Protein AF-A0A4Y2MN53-F1 (afdb_monomer_lite)

Structure (mmCIF, N/CA/C/O backbone):
data_AF-A0A4Y2MN53-F1
#
_entry.id   AF-A0A4Y2MN53-F1
#
loop_
_atom_site.group_PDB
_atom_site.id
_atom_site.type_symbol
_atom_site.label_atom_id
_atom_site.label_alt_id
_atom_site.label_comp_id
_atom_site.label_asym_id
_atom_site.label_entity_id
_atom_site.label_seq_id
_atom_site.pdbx_PDB_ins_code
_atom_site.Cartn_x
_atom_site.Cartn_y
_atom_site.Cartn_z
_atom_site.occupancy
_atom_site.B_iso_or_equiv
_atom_site.auth_seq_id
_atom_site.auth_comp_id
_atom_site.auth_asym_id
_atom_site.auth_atom_id
_atom_site.pdbx_PDB_model_num
ATOM 1 N N . MET A 1 1 ? 1.869 6.248 -35.329 1.00 59.09 1 MET A N 1
ATOM 2 C CA . MET A 1 1 ? 1.643 5.363 -34.172 1.00 59.09 1 MET A CA 1
ATOM 3 C C . MET A 1 1 ? 0.819 4.176 -34.642 1.00 59.09 1 MET A C 1
ATOM 5 O O . MET A 1 1 ? -0.275 4.376 -35.158 1.00 59.09 1 MET A O 1
ATOM 9 N N . ASN A 1 2 ? 1.386 2.973 -34.574 1.00 80.56 2 ASN A N 1
ATOM 10 C CA . ASN A 1 2 ? 0.719 1.726 -34.972 1.00 80.56 2 ASN A CA 1
ATOM 11 C C . ASN A 1 2 ? -0.328 1.337 -33.899 1.00 80.56 2 ASN A C 1
ATOM 13 O O . ASN A 1 2 ? -0.128 1.617 -32.717 1.00 80.56 2 ASN A O 1
ATOM 17 N N . ALA A 1 3 ? -1.428 0.681 -34.286 1.00 82.88 3 ALA A N 1
ATOM 18 C CA . ALA A 1 3 ? -2.424 0.110 -33.372 1.00 82.88 3 ALA A CA 1
ATOM 19 C C . ALA A 1 3 ? -1.800 -0.749 -32.250 1.00 82.88 3 ALA A C 1
ATOM 21 O O . ALA A 1 3 ? -2.302 -0.778 -31.126 1.00 82.88 3 ALA A O 1
ATOM 22 N N . GLU A 1 4 ? -0.674 -1.404 -32.526 1.00 79.56 4 GLU A N 1
ATOM 23 C CA . GLU A 1 4 ? 0.055 -2.212 -31.548 1.00 79.56 4 GLU A CA 1
ATOM 24 C C . GLU A 1 4 ? 0.785 -1.383 -30.478 1.00 79.56 4 GLU A C 1
ATOM 26 O O . GLU A 1 4 ? 0.791 -1.753 -29.303 1.00 79.56 4 GLU A O 1
ATOM 31 N N . GLU A 1 5 ? 1.336 -0.223 -30.842 1.00 78.69 5 GLU A N 1
ATOM 32 C CA . GLU A 1 5 ? 1.937 0.708 -29.877 1.00 78.69 5 GLU A CA 1
ATOM 33 C C . GLU A 1 5 ? 0.872 1.348 -28.988 1.00 78.69 5 GLU A C 1
ATOM 35 O O . GLU A 1 5 ? 1.058 1.451 -27.776 1.00 78.69 5 GLU A O 1
ATOM 40 N N . LEU A 1 6 ? -0.280 1.699 -29.570 1.00 80.75 6 LEU A N 1
ATOM 41 C CA . LEU A 1 6 ? -1.421 2.222 -28.822 1.00 80.75 6 LEU A CA 1
ATOM 42 C C . LEU A 1 6 ? -1.919 1.207 -27.782 1.00 80.75 6 LEU A C 1
ATOM 44 O O . LEU A 1 6 ? -2.205 1.577 -26.645 1.00 80.75 6 LEU A O 1
ATOM 48 N N . LYS A 1 7 ? -1.973 -0.083 -28.139 1.00 83.31 7 LYS A N 1
ATOM 49 C CA . LYS A 1 7 ? -2.373 -1.156 -27.218 1.00 83.31 7 LYS A CA 1
ATOM 50 C C . LYS A 1 7 ? -1.392 -1.306 -26.052 1.00 83.31 7 LYS A C 1
ATOM 52 O O . LYS A 1 7 ? -1.832 -1.427 -24.912 1.00 83.31 7 LYS A O 1
ATOM 57 N N . LYS A 1 8 ? -0.081 -1.259 -26.318 1.00 82.06 8 LYS A N 1
ATOM 58 C CA . LYS A 1 8 ? 0.961 -1.322 -25.276 1.00 82.06 8 LYS A CA 1
ATOM 59 C C . LYS A 1 8 ? 0.908 -0.110 -24.345 1.00 82.06 8 LYS A C 1
ATOM 61 O O . LYS A 1 8 ? 0.955 -0.277 -23.128 1.00 82.06 8 LYS A O 1
ATOM 66 N N . ALA A 1 9 ? 0.739 1.091 -24.900 1.00 79.06 9 ALA A N 1
ATOM 67 C CA . ALA A 1 9 ? 0.575 2.311 -24.114 1.00 79.06 9 ALA A CA 1
ATOM 68 C C . ALA A 1 9 ? -0.675 2.238 -23.219 1.00 79.06 9 ALA A C 1
ATOM 70 O O . ALA A 1 9 ? -0.600 2.525 -22.026 1.00 79.06 9 ALA A O 1
ATOM 71 N N . LEU A 1 10 ? -1.804 1.771 -23.762 1.00 81.75 10 LEU A N 1
ATOM 72 C CA . LEU A 1 10 ? -3.051 1.621 -23.012 1.00 81.75 10 LEU A CA 1
ATOM 73 C C . LEU A 1 10 ? -2.937 0.576 -21.893 1.00 81.75 10 LEU A C 1
ATOM 75 O O . LEU A 1 10 ? -3.437 0.803 -20.794 1.00 81.75 10 LEU A O 1
ATOM 79 N N . GLN A 1 11 ? -2.250 -0.542 -22.138 1.00 81.81 11 GLN A N 1
ATOM 80 C CA . GLN A 1 11 ? -1.973 -1.553 -21.113 1.00 81.81 11 GLN A CA 1
ATOM 81 C C . GLN A 1 11 ? -1.096 -1.000 -19.984 1.00 81.81 11 GLN A C 1
ATOM 83 O O . GLN A 1 11 ? -1.397 -1.233 -18.814 1.00 81.81 11 GLN A O 1
ATOM 88 N N . GLY A 1 12 ? -0.056 -0.229 -20.319 1.00 80.00 12 GLY A N 1
ATOM 89 C CA . GLY A 1 12 ? 0.789 0.441 -19.330 1.00 80.00 12 GLY A CA 1
ATOM 90 C C . GLY A 1 12 ? -0.007 1.416 -18.463 1.00 80.00 12 GLY A C 1
ATOM 91 O O . GLY A 1 12 ? 0.042 1.334 -17.239 1.00 80.00 12 GLY A O 1
ATOM 92 N N . VAL A 1 13 ? -0.816 2.283 -19.079 1.00 86.06 13 VAL A N 1
ATOM 93 C CA . VAL A 1 13 ? -1.690 3.218 -18.348 1.00 86.06 13 VAL A CA 1
ATOM 94 C C . VAL A 1 13 ? -2.699 2.464 -17.481 1.00 86.06 13 VAL A C 1
ATOM 96 O O . VAL A 1 13 ? -2.868 2.794 -16.309 1.00 86.06 13 VAL A O 1
ATOM 99 N N . SER A 1 14 ? -3.319 1.406 -18.011 1.00 87.88 14 SER A N 1
ATOM 100 C CA . SER A 1 14 ? -4.270 0.577 -17.265 1.00 87.88 14 SER A CA 1
ATOM 101 C C . SER A 1 14 ? -3.648 -0.044 -16.014 1.00 87.88 14 SER A C 1
ATOM 103 O O . SER A 1 14 ? -4.325 -0.126 -14.992 1.00 87.88 14 SER A O 1
ATOM 105 N N . PHE A 1 15 ? -2.382 -0.467 -16.065 1.00 85.56 15 PHE A N 1
ATOM 106 C CA . PHE A 1 15 ? -1.679 -1.011 -14.902 1.00 85.56 15 PHE A CA 1
ATOM 107 C C . PHE A 1 15 ? -1.592 0.017 -13.765 1.00 85.56 15 PHE A C 1
ATOM 109 O O . PHE A 1 15 ? -2.001 -0.272 -12.640 1.00 85.56 15 PHE A O 1
ATOM 116 N N . PHE A 1 16 ? -1.142 1.239 -14.061 1.00 88.06 16 PHE A N 1
ATOM 117 C CA . PHE A 1 16 ? -1.051 2.303 -13.056 1.00 88.06 16 PHE A CA 1
ATOM 118 C C . PHE A 1 16 ? -2.422 2.722 -12.521 1.00 88.06 16 PHE A C 1
ATOM 120 O O . PHE A 1 16 ? -2.569 2.921 -11.318 1.00 88.06 16 PHE A O 1
ATOM 127 N N . VAL A 1 17 ? -3.434 2.805 -13.387 1.00 90.12 17 VAL A N 1
ATOM 128 C CA . VAL A 1 17 ? -4.804 3.164 -12.993 1.00 90.12 17 VAL A CA 1
ATOM 129 C C . VAL A 1 17 ? -5.382 2.148 -12.007 1.00 90.12 17 VAL A C 1
ATOM 131 O O . VAL A 1 17 ? -5.921 2.537 -10.973 1.00 90.12 17 VAL A O 1
ATOM 134 N N . VAL A 1 18 ? -5.230 0.849 -12.278 1.00 88.75 18 VAL A N 1
ATOM 135 C CA . VAL A 1 18 ? -5.730 -0.210 -11.387 1.00 88.75 18 VAL A CA 1
ATOM 136 C C . VAL A 1 18 ? -5.040 -0.154 -10.025 1.00 88.75 18 VAL A C 1
ATOM 138 O O . VAL A 1 18 ? -5.719 -0.194 -9.001 1.00 88.75 18 VAL A O 1
ATOM 141 N N . ILE A 1 19 ? -3.711 -0.009 -9.994 1.00 88.94 19 ILE A N 1
ATOM 142 C CA . ILE A 1 19 ? -2.968 0.104 -8.730 1.00 88.94 19 ILE A CA 1
ATOM 143 C C . ILE A 1 19 ? -3.397 1.355 -7.959 1.00 88.94 19 ILE A C 1
ATOM 145 O O . ILE A 1 19 ? -3.537 1.298 -6.741 1.00 88.94 19 ILE A O 1
ATOM 149 N N . PHE A 1 20 ? -3.622 2.472 -8.650 1.00 89.81 20 PHE A N 1
ATOM 150 C CA . PHE A 1 20 ? -4.029 3.726 -8.029 1.00 89.81 20 PHE A CA 1
ATOM 151 C C . PHE A 1 20 ? -5.397 3.630 -7.359 1.00 89.81 20 PHE A C 1
ATOM 153 O O . PHE A 1 20 ? -5.521 3.991 -6.190 1.00 89.81 20 PHE A O 1
ATOM 160 N N . PHE A 1 21 ? -6.401 3.087 -8.049 1.00 90.31 21 PHE A N 1
ATOM 161 C CA . PHE A 1 21 ? -7.710 2.859 -7.438 1.00 90.31 21 PHE A CA 1
ATOM 162 C C . PHE A 1 21 ? -7.637 1.843 -6.300 1.00 90.31 21 PHE A C 1
ATOM 164 O O . PHE A 1 21 ? -8.231 2.056 -5.247 1.00 90.31 21 PHE A O 1
ATOM 171 N N . ALA A 1 22 ? -6.866 0.768 -6.470 1.00 88.50 22 ALA A N 1
ATOM 172 C CA . ALA A 1 22 ? -6.717 -0.231 -5.423 1.00 88.50 22 ALA A CA 1
ATOM 173 C C . ALA A 1 22 ? -6.024 0.325 -4.165 1.00 88.50 22 ALA A C 1
ATOM 175 O O . ALA A 1 22 ? -6.375 -0.058 -3.050 1.00 88.50 22 ALA A O 1
ATOM 176 N N . ALA A 1 23 ? -5.086 1.259 -4.343 1.00 89.06 23 ALA A N 1
ATOM 177 C CA . ALA A 1 23 ? -4.435 1.969 -3.251 1.00 89.06 23 ALA A CA 1
ATOM 178 C C . ALA A 1 23 ? -5.363 2.958 -2.538 1.00 89.06 23 ALA A C 1
ATOM 180 O O . ALA A 1 23 ? -5.280 3.058 -1.318 1.00 89.06 23 ALA A O 1
ATOM 181 N N . GLN A 1 24 ? -6.252 3.646 -3.262 1.00 90.00 24 GLN A N 1
ATOM 182 C CA . GLN A 1 24 ? -7.253 4.525 -2.646 1.00 90.00 24 GLN A CA 1
ATOM 183 C C . GLN A 1 24 ? -8.216 3.750 -1.751 1.00 90.00 24 GLN A C 1
ATOM 185 O O . GLN A 1 24 ? -8.466 4.168 -0.633 1.00 90.00 24 GLN A O 1
ATOM 190 N N . VAL A 1 25 ? -8.693 2.581 -2.191 1.00 88.38 25 VAL A N 1
ATOM 191 C CA . VAL A 1 25 ? -9.576 1.737 -1.363 1.00 88.38 25 VAL A CA 1
ATOM 192 C C . VAL A 1 25 ? -8.925 1.387 -0.022 1.00 88.38 25 VAL A C 1
ATOM 194 O O . VAL A 1 25 ? -9.599 1.367 1.003 1.00 88.38 25 VAL A O 1
ATOM 197 N N . HIS A 1 26 ? -7.618 1.120 -0.025 1.00 86.62 26 HIS A N 1
ATOM 198 C CA . HIS A 1 26 ? -6.886 0.835 1.204 1.00 86.62 26 HIS A CA 1
ATOM 199 C C . HIS A 1 26 ? -6.728 2.072 2.101 1.00 86.62 26 HIS A C 1
ATOM 201 O O . HIS A 1 26 ? -6.812 1.947 3.316 1.00 86.62 26 HIS A O 1
ATOM 207 N N . GLU A 1 27 ? -6.495 3.246 1.517 1.00 88.19 27 GLU A N 1
ATOM 208 C CA . GLU A 1 27 ? -6.354 4.507 2.254 1.00 88.19 27 GLU A CA 1
ATOM 209 C C . GLU A 1 27 ? -7.672 4.931 2.909 1.00 88.19 27 GLU A C 1
ATOM 211 O O . GLU A 1 27 ? -7.685 5.212 4.101 1.00 88.19 27 GLU A O 1
ATOM 216 N N . GLU A 1 28 ? -8.776 4.860 2.166 1.00 89.06 28 GLU A N 1
ATOM 217 C CA . GLU A 1 28 ? -10.125 5.156 2.662 1.00 89.06 28 GLU A CA 1
ATOM 218 C C . GLU A 1 28 ? -10.542 4.194 3.792 1.00 89.06 28 GLU A C 1
ATOM 220 O O . GLU A 1 28 ? -11.149 4.607 4.778 1.00 89.06 28 GLU A O 1
ATOM 225 N N . ASP A 1 29 ? -10.190 2.902 3.701 1.00 88.00 29 ASP A N 1
ATOM 226 C CA . ASP A 1 29 ? -10.439 1.940 4.789 1.00 88.00 29 ASP A CA 1
ATOM 227 C C . ASP A 1 29 ? -9.598 2.247 6.040 1.00 88.00 29 ASP A C 1
ATOM 229 O O . ASP A 1 29 ? -10.104 2.128 7.157 1.00 88.00 29 ASP A O 1
ATOM 233 N N . GLU A 1 30 ? -8.335 2.656 5.884 1.00 88.31 30 GLU A N 1
ATOM 234 C CA . GLU A 1 30 ? -7.483 3.055 7.013 1.00 88.31 30 GLU A CA 1
ATOM 235 C C . GLU A 1 30 ? -7.975 4.353 7.672 1.00 88.31 30 GLU A C 1
ATOM 237 O O . GLU A 1 30 ? -8.039 4.418 8.902 1.00 88.31 30 GLU A O 1
ATOM 242 N N . GLU A 1 31 ? -8.370 5.356 6.884 1.00 90.75 31 GLU A N 1
ATOM 243 C CA . GLU A 1 31 ? -8.908 6.630 7.375 1.00 90.75 31 GLU A CA 1
ATOM 244 C C . GLU A 1 31 ? -10.218 6.416 8.140 1.00 90.75 31 GLU A C 1
ATOM 246 O O . GLU A 1 31 ? -10.324 6.801 9.306 1.00 90.75 31 GLU A O 1
ATOM 251 N N . LEU A 1 32 ? -11.162 5.669 7.560 1.00 89.25 32 LEU A N 1
ATOM 252 C CA . LEU A 1 32 ? -12.418 5.328 8.227 1.00 89.25 32 LEU A CA 1
ATOM 253 C C . LEU A 1 32 ? -12.177 4.566 9.539 1.00 89.25 32 LEU A C 1
ATOM 255 O O . LEU A 1 32 ? -12.818 4.831 10.556 1.00 89.25 32 LEU A O 1
ATOM 259 N N . ARG A 1 33 ? -11.239 3.612 9.562 1.00 87.44 33 ARG A N 1
ATOM 260 C CA . ARG A 1 33 ? -10.886 2.897 10.801 1.00 87.44 33 ARG A CA 1
ATOM 261 C C . ARG A 1 33 ? -10.281 3.816 11.844 1.00 87.44 33 ARG A C 1
ATOM 263 O O . ARG A 1 33 ? -10.503 3.580 13.032 1.00 87.44 33 ARG A O 1
ATOM 270 N N . HIS A 1 34 ? -9.496 4.803 11.428 1.00 89.50 34 HIS A N 1
ATOM 271 C CA . HIS A 1 34 ? -8.942 5.795 12.334 1.00 89.50 34 HIS A CA 1
ATOM 272 C C . HIS A 1 34 ? -10.059 6.630 12.966 1.00 89.50 34 HIS A C 1
ATOM 274 O O . HIS A 1 34 ? -10.121 6.727 14.191 1.00 89.50 34 HIS A O 1
ATOM 280 N N . GLU A 1 35 ? -10.995 7.141 12.165 1.00 89.81 35 GLU A N 1
ATOM 281 C CA . GLU A 1 35 ? -12.149 7.898 12.662 1.00 89.81 35 GLU A CA 1
ATOM 282 C C . GLU A 1 35 ? -13.001 7.079 13.640 1.00 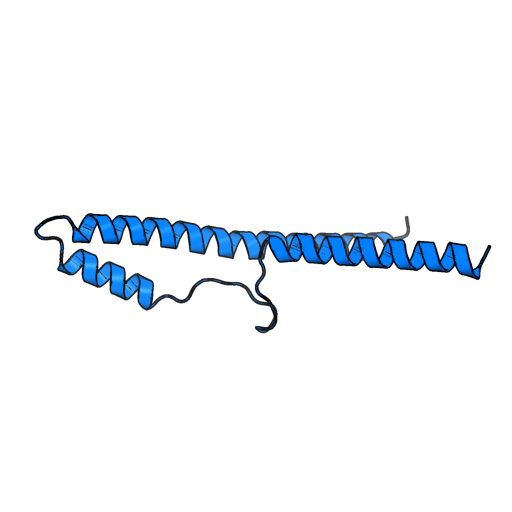89.81 35 GLU A C 1
ATOM 284 O O . GLU A 1 35 ? -13.334 7.537 14.734 1.00 89.81 35 GLU A O 1
ATOM 289 N N . VAL A 1 36 ? -13.318 5.828 13.292 1.00 86.94 36 VAL A N 1
ATOM 290 C CA . VAL A 1 36 ? -14.125 4.954 14.156 1.00 86.94 36 VAL A CA 1
ATOM 291 C C . VAL A 1 36 ? -13.385 4.626 15.460 1.00 86.94 36 VAL A C 1
ATOM 293 O O . VAL A 1 36 ? -14.017 4.542 16.515 1.00 86.94 36 VAL A O 1
ATOM 296 N N . LYS A 1 37 ? -12.053 4.480 15.432 1.00 86.81 37 LYS A N 1
ATOM 297 C CA . LYS A 1 37 ? -11.242 4.317 16.652 1.00 86.81 37 LYS A CA 1
ATOM 298 C C . LYS A 1 37 ? -11.276 5.561 17.535 1.00 86.81 37 LYS A C 1
ATOM 300 O O . LYS A 1 37 ? -11.402 5.412 18.751 1.00 86.81 37 LYS A O 1
ATOM 305 N N . ASP A 1 38 ? -11.208 6.754 16.953 1.00 89.12 38 ASP A N 1
ATOM 306 C CA . ASP A 1 38 ? -11.313 8.010 17.702 1.00 89.12 38 ASP A CA 1
ATOM 307 C C . ASP A 1 38 ? -12.692 8.150 18.358 1.00 89.12 38 ASP A C 1
ATOM 309 O O . ASP A 1 38 ? -12.783 8.478 19.544 1.00 89.12 38 ASP A O 1
ATOM 313 N N . ILE A 1 39 ? -13.767 7.805 17.642 1.00 87.38 39 ILE A N 1
ATOM 314 C CA . ILE A 1 39 ? -15.129 7.766 18.197 1.00 87.38 39 ILE A CA 1
ATOM 315 C C . ILE A 1 39 ? -15.217 6.756 19.347 1.00 87.38 39 ILE A C 1
ATOM 317 O O . ILE A 1 39 ? -15.745 7.075 20.415 1.00 87.38 39 ILE A O 1
ATOM 321 N N . ALA A 1 40 ? -14.671 5.549 19.173 1.00 85.50 40 ALA A N 1
ATOM 322 C CA . ALA A 1 40 ? -14.650 4.543 20.230 1.00 85.50 40 ALA A CA 1
ATOM 323 C C . ALA A 1 40 ? -13.887 5.051 21.468 1.00 85.50 40 ALA A C 1
ATOM 325 O O . ALA A 1 40 ? -14.345 4.881 22.598 1.00 85.50 40 ALA A O 1
ATOM 326 N N . PHE A 1 41 ? -12.760 5.738 21.276 1.00 84.44 41 PHE A N 1
ATOM 327 C CA . PHE A 1 41 ? -12.001 6.341 22.368 1.00 84.44 41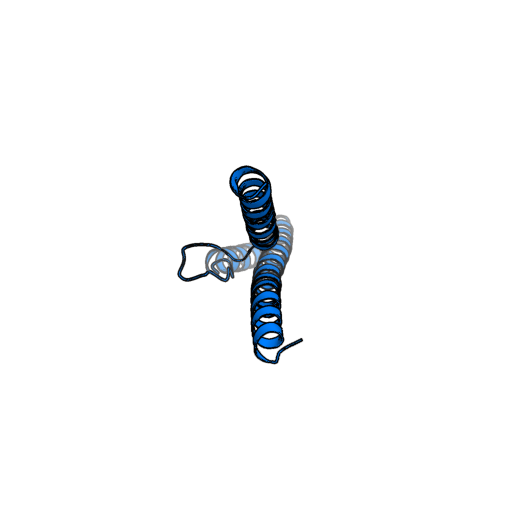 PHE A CA 1
ATOM 328 C C . PHE A 1 41 ? -12.791 7.435 23.102 1.00 84.44 41 PHE A C 1
ATOM 330 O O . PHE A 1 41 ? -12.769 7.490 24.333 1.00 84.44 41 PHE A O 1
ATOM 337 N N . GLN A 1 42 ? -13.530 8.278 22.378 1.00 86.81 42 GLN A N 1
ATOM 338 C CA . GLN A 1 42 ? -14.415 9.275 22.985 1.00 86.81 42 GLN A CA 1
ATOM 339 C C . GLN A 1 42 ? -15.531 8.615 23.808 1.00 86.81 42 GLN A C 1
ATOM 341 O O . GLN A 1 42 ? -15.758 9.011 24.951 1.00 86.81 42 GLN A O 1
ATOM 346 N N . LEU A 1 43 ? -16.170 7.566 23.276 1.00 84.69 43 LEU A N 1
ATOM 347 C CA . LEU A 1 43 ? -17.213 6.806 23.976 1.00 84.69 43 LEU A CA 1
ATOM 348 C C . LEU A 1 43 ? -16.694 6.108 25.233 1.00 84.69 43 LEU A C 1
ATOM 350 O O . LEU A 1 43 ? -17.414 6.031 26.223 1.00 84.69 43 LEU A O 1
ATOM 354 N N . LYS A 1 44 ? -15.440 5.652 25.240 1.00 81.44 44 LYS A N 1
ATOM 355 C CA . LYS A 1 44 ? -14.810 5.090 26.441 1.00 81.44 44 LYS A CA 1
ATOM 356 C C . LYS A 1 44 ? -14.716 6.106 27.588 1.00 81.44 44 LYS A C 1
ATOM 358 O O . LYS A 1 44 ? -14.789 5.730 28.753 1.00 81.44 44 LYS A O 1
ATOM 363 N N . ASN A 1 45 ? -14.527 7.385 27.267 1.00 80.50 45 ASN A N 1
ATOM 364 C CA . ASN A 1 45 ? -14.336 8.444 28.260 1.00 80.50 45 ASN A CA 1
ATOM 365 C C . ASN A 1 45 ? -15.656 9.070 28.751 1.00 80.50 45 ASN A C 1
ATOM 367 O O . ASN A 1 45 ? -15.643 9.829 29.723 1.00 80.50 45 ASN A O 1
ATOM 371 N N . LEU A 1 46 ? -16.790 8.763 28.112 1.00 85.19 46 LEU A N 1
ATOM 372 C CA . LEU A 1 46 ? -18.115 9.167 28.581 1.00 85.19 46 LEU A CA 1
ATOM 373 C C . LEU A 1 46 ? -18.668 8.164 29.606 1.00 85.19 46 LEU A C 1
ATOM 375 O O . LEU A 1 46 ? -18.605 6.949 29.434 1.00 85.19 46 LEU A O 1
ATOM 379 N N . LYS A 1 47 ? -19.258 8.677 30.693 1.00 74.69 47 LYS A N 1
ATOM 380 C CA . LYS A 1 47 ? -19.971 7.837 31.668 1.00 74.69 47 LYS A CA 1
ATOM 381 C C . LYS A 1 47 ? -21.266 7.304 31.051 1.00 74.69 47 LYS A C 1
ATOM 383 O O . LYS A 1 47 ? -22.077 8.092 30.574 1.00 74.69 47 LYS A O 1
ATOM 388 N N . GLY A 1 48 ? -21.486 5.992 31.146 1.00 78.81 48 GLY A N 1
ATOM 389 C CA . GLY A 1 48 ? -22.716 5.329 30.690 1.00 78.81 48 GLY A CA 1
ATOM 390 C C . GLY A 1 48 ? -22.685 4.809 29.249 1.00 78.81 48 GLY A C 1
ATOM 391 O O . GLY A 1 48 ? -23.711 4.352 28.761 1.00 78.81 48 GLY A O 1
ATOM 392 N N . THR A 1 49 ? -21.534 4.856 28.572 1.00 81.69 49 THR A N 1
ATOM 393 C CA . THR A 1 49 ? -21.354 4.380 27.185 1.00 81.69 49 THR A CA 1
ATOM 394 C C . THR A 1 49 ? -20.415 3.171 27.072 1.00 81.69 49 THR A C 1
ATOM 396 O O . THR A 1 49 ? -19.889 2.900 25.994 1.00 81.69 49 THR A O 1
ATOM 399 N N . GLU A 1 50 ? -20.219 2.428 28.166 1.00 81.62 50 GLU A N 1
ATOM 400 C CA . GLU A 1 50 ? -19.316 1.265 28.239 1.00 81.62 50 GLU A CA 1
ATOM 401 C C . GLU A 1 50 ? -19.714 0.152 27.253 1.00 81.62 50 GLU A C 1
ATOM 403 O O . GLU A 1 50 ? -18.875 -0.274 26.462 1.00 81.62 50 GLU A O 1
ATOM 408 N N . GLU A 1 51 ? -20.998 -0.232 27.199 1.00 82.62 51 GLU A N 1
ATOM 409 C CA . GLU A 1 51 ? -21.497 -1.232 26.234 1.00 82.62 51 GLU A CA 1
ATOM 410 C C . GLU A 1 51 ? -21.310 -0.783 24.775 1.00 82.62 51 GLU A C 1
ATOM 412 O O . GLU A 1 51 ? -20.919 -1.573 23.915 1.00 82.62 51 GLU A O 1
ATOM 417 N N . SER A 1 52 ? -21.554 0.499 24.482 1.00 80.38 52 SER A N 1
ATOM 418 C CA . SER A 1 52 ? -21.410 1.055 23.131 1.00 80.38 52 SER A CA 1
ATOM 419 C C . SER A 1 52 ? -19.953 1.075 22.671 1.00 80.38 52 SER A C 1
ATOM 421 O O . SER A 1 52 ? -19.669 0.784 21.509 1.00 80.38 52 SER A O 1
ATOM 423 N N . TYR A 1 53 ? -19.027 1.405 23.577 1.00 84.62 53 TYR A N 1
ATOM 424 C CA . TYR A 1 53 ? -17.590 1.326 23.322 1.00 84.62 53 TYR A CA 1
ATOM 425 C C . TYR A 1 53 ? -17.162 -0.113 23.028 1.00 84.62 53 TYR A C 1
ATOM 427 O O . TYR A 1 53 ? -16.486 -0.358 22.029 1.00 84.62 53 TYR A O 1
ATOM 435 N N . GLU A 1 54 ? -17.571 -1.059 23.871 1.00 85.06 54 GLU A N 1
ATOM 436 C CA . GLU A 1 54 ? -17.174 -2.459 23.754 1.00 85.06 54 GLU A CA 1
ATOM 437 C C . GLU A 1 54 ? -17.701 -3.087 22.454 1.00 85.06 54 GLU A C 1
ATOM 439 O O . GLU A 1 54 ? -16.948 -3.739 21.730 1.00 85.06 54 GLU A O 1
ATOM 444 N N . ALA A 1 55 ? -18.946 -2.786 22.072 1.00 85.31 55 ALA A N 1
ATOM 445 C CA . ALA A 1 55 ? -19.521 -3.216 20.799 1.00 85.31 55 ALA A CA 1
ATOM 446 C C . ALA A 1 55 ? -18.766 -2.655 19.577 1.00 85.31 55 ALA A C 1
ATOM 448 O O . ALA A 1 55 ? -18.479 -3.393 18.630 1.00 85.31 55 ALA A O 1
ATOM 449 N N . LEU A 1 56 ? -18.412 -1.364 19.590 1.00 85.12 56 LEU A N 1
ATOM 450 C CA . LEU A 1 56 ? -17.637 -0.727 18.515 1.00 85.12 56 LEU A CA 1
ATOM 451 C C . LEU A 1 56 ? -16.208 -1.269 18.430 1.00 85.12 56 LEU A C 1
ATOM 453 O O . LEU A 1 56 ? -15.690 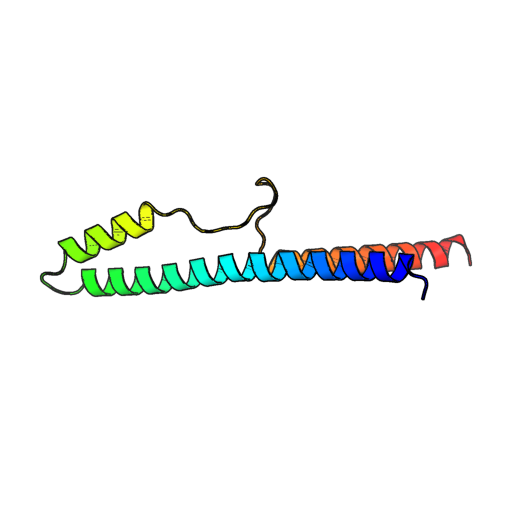-1.486 17.333 1.00 85.12 56 LEU A O 1
AT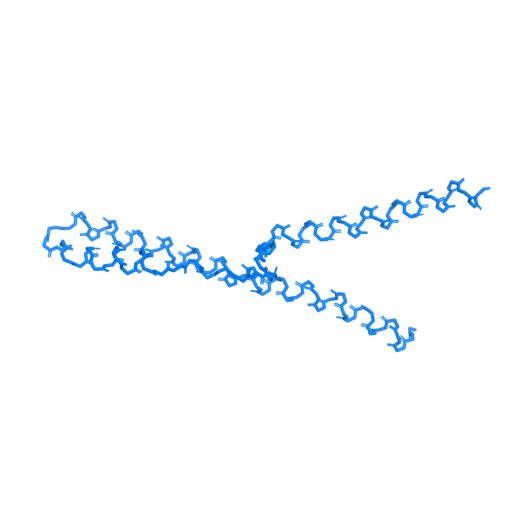OM 457 N N . PHE A 1 57 ? -15.582 -1.519 19.577 1.00 83.88 57 PHE A N 1
ATOM 458 C CA . PHE A 1 57 ? -14.244 -2.087 19.651 1.00 83.88 57 PHE A CA 1
ATOM 459 C C . PHE A 1 57 ? -14.210 -3.514 19.084 1.00 83.88 57 PHE A C 1
ATOM 461 O O . PHE A 1 57 ? -13.397 -3.804 18.204 1.00 83.88 57 PHE A O 1
ATOM 468 N N . LEU A 1 58 ? -15.152 -4.371 19.490 1.00 86.62 58 LEU A N 1
ATOM 469 C CA . LEU A 1 58 ? -15.297 -5.727 18.951 1.00 86.62 58 LEU A CA 1
ATOM 470 C C . LEU A 1 58 ? -15.608 -5.719 17.448 1.00 86.62 58 LEU A C 1
ATOM 472 O O . LEU A 1 58 ? -15.089 -6.547 16.696 1.00 86.62 58 LEU A O 1
ATOM 476 N N . PHE A 1 59 ? -16.423 -4.769 16.980 1.00 84.81 59 PHE A N 1
ATOM 477 C CA . PHE A 1 59 ? -16.694 -4.607 15.554 1.00 84.81 59 PHE A CA 1
ATOM 478 C C . PHE A 1 59 ? -15.415 -4.289 14.770 1.00 84.81 59 PHE A C 1
ATOM 480 O O . PHE A 1 59 ? -15.133 -4.963 13.775 1.00 84.81 59 PHE A O 1
ATOM 487 N N . LEU A 1 60 ? -14.620 -3.322 15.238 1.00 84.31 60 LEU A N 1
ATOM 488 C CA . LEU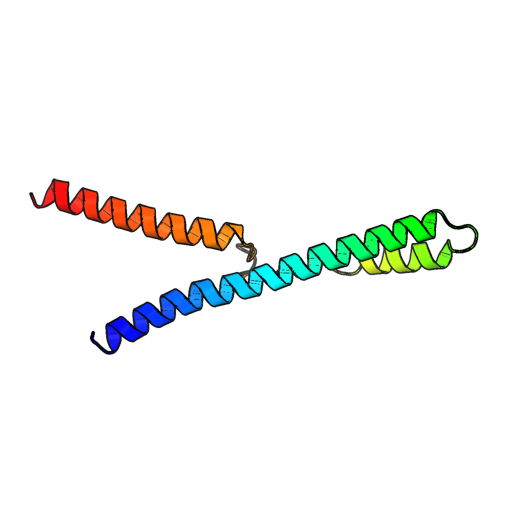 A 1 60 ? -13.339 -2.954 14.632 1.00 84.31 60 LEU A CA 1
ATOM 489 C C . LEU A 1 60 ? -12.353 -4.126 14.595 1.00 84.31 60 LEU A C 1
ATOM 491 O O . LEU A 1 60 ? -11.700 -4.335 13.574 1.00 84.31 60 LEU A O 1
ATOM 495 N N . GLU A 1 61 ? -12.264 -4.896 15.679 1.00 82.31 61 GLU A N 1
ATOM 496 C CA . GLU A 1 61 ? -11.363 -6.048 15.787 1.00 82.31 61 GLU A CA 1
ATOM 497 C C . GLU A 1 61 ? -11.803 -7.216 14.886 1.00 82.31 61 GLU A C 1
ATOM 499 O O . GLU A 1 61 ? -10.973 -7.892 14.276 1.00 82.31 61 GLU A O 1
ATOM 504 N N . SER A 1 62 ? -13.116 -7.415 14.716 1.00 82.62 62 SER A N 1
ATOM 505 C CA . SER A 1 62 ? -13.663 -8.465 13.844 1.00 82.62 62 SER A CA 1
ATOM 506 C C . SER A 1 62 ? -13.410 -8.214 12.352 1.00 82.62 62 SER A C 1
ATOM 508 O O . SER A 1 62 ? -13.336 -9.153 11.551 1.00 82.62 62 SER A O 1
ATOM 510 N N . LYS A 1 63 ? -13.302 -6.944 11.943 1.00 80.25 63 LYS A N 1
ATOM 511 C CA . LYS A 1 63 ? -13.160 -6.558 10.538 1.00 80.25 63 LYS A CA 1
ATOM 512 C C . LYS A 1 63 ? -11.687 -6.522 10.163 1.00 80.25 63 LYS A C 1
ATOM 514 O O . LYS A 1 63 ? -10.940 -5.667 10.624 1.00 80.25 63 LYS A O 1
ATOM 519 N N . ARG A 1 64 ? -11.269 -7.384 9.234 1.00 77.62 64 ARG A N 1
ATOM 520 C CA . ARG A 1 64 ? -9.927 -7.286 8.637 1.00 77.62 64 ARG A CA 1
ATOM 521 C C . ARG A 1 64 ? -9.788 -6.008 7.801 1.00 77.62 64 ARG A C 1
ATOM 523 O O . ARG A 1 64 ? -10.783 -5.637 7.174 1.00 77.62 64 ARG A O 1
ATOM 530 N N . PRO A 1 65 ? -8.598 -5.377 7.764 1.00 77.62 65 PRO A N 1
ATOM 531 C CA . PRO A 1 65 ? -8.302 -4.267 6.860 1.00 77.62 65 PRO A CA 1
ATOM 532 C C . PRO A 1 65 ? -8.640 -4.630 5.418 1.00 77.62 65 PRO A C 1
ATOM 534 O O . PRO A 1 65 ? -8.310 -5.730 4.955 1.00 77.62 65 PRO A O 1
ATOM 537 N N . LEU A 1 66 ? -9.294 -3.716 4.711 1.00 78.19 66 LEU A N 1
ATOM 538 C CA . LEU A 1 66 ? -9.616 -3.880 3.306 1.00 78.19 66 LEU A CA 1
ATOM 539 C C . LEU A 1 66 ? -8.382 -3.500 2.483 1.00 78.19 66 LEU A C 1
ATOM 541 O O . LEU A 1 66 ? -8.216 -2.378 2.020 1.00 78.19 66 LEU A O 1
ATOM 545 N N . ALA A 1 67 ? -7.480 -4.463 2.322 1.00 76.62 67 ALA A N 1
ATOM 546 C CA . ALA A 1 67 ? -6.314 -4.321 1.464 1.00 76.62 67 ALA A CA 1
ATOM 547 C C . ALA A 1 67 ? -6.487 -5.192 0.221 1.00 76.62 67 ALA A C 1
ATOM 549 O O . ALA A 1 67 ? -6.553 -6.421 0.306 1.00 76.62 67 ALA A O 1
ATOM 550 N N . LEU A 1 68 ? -6.517 -4.560 -0.952 1.00 83.81 68 LEU A N 1
ATOM 551 C CA . LEU A 1 68 ? -6.407 -5.291 -2.205 1.00 83.81 68 LEU A CA 1
ATOM 552 C C . LEU A 1 68 ? -4.968 -5.791 -2.352 1.00 83.81 68 LEU A C 1
ATOM 554 O O . LEU A 1 68 ? -3.999 -5.057 -2.131 1.00 83.81 68 LEU A O 1
ATOM 558 N N . THR A 1 69 ? -4.829 -7.059 -2.726 1.00 84.81 69 THR A N 1
ATOM 559 C CA . THR A 1 69 ? -3.524 -7.702 -2.892 1.00 84.81 69 THR A CA 1
ATOM 560 C C . THR A 1 69 ? -3.434 -8.403 -4.232 1.00 84.81 69 THR A C 1
ATOM 562 O O . THR A 1 69 ? -4.427 -8.918 -4.749 1.00 84.81 69 THR A O 1
ATOM 565 N N . ALA A 1 70 ? -2.229 -8.454 -4.788 1.00 83.44 70 ALA A N 1
ATOM 566 C CA . ALA A 1 70 ? -1.933 -9.319 -5.918 1.00 83.44 70 ALA A CA 1
ATOM 567 C C . ALA A 1 70 ? -1.565 -10.707 -5.393 1.00 83.44 70 ALA A C 1
ATOM 569 O O . ALA A 1 70 ? -0.410 -10.967 -5.050 1.00 83.44 70 ALA A O 1
ATOM 570 N N . SER A 1 71 ? -2.566 -11.581 -5.269 1.00 81.19 71 SER A N 1
ATOM 571 C CA . SER A 1 71 ? -2.387 -12.967 -4.808 1.00 81.19 71 SER A CA 1
ATOM 572 C C . SER A 1 71 ? -1.639 -13.087 -3.468 1.00 81.19 71 SER A C 1
ATOM 574 O O . SER A 1 71 ? -0.926 -14.059 -3.238 1.00 81.19 71 SER A O 1
ATOM 576 N N . GLY A 1 72 ? -1.756 -12.081 -2.593 1.00 79.62 72 GLY A N 1
ATOM 577 C CA . GLY A 1 72 ? -1.058 -12.024 -1.303 1.00 79.62 72 GLY A CA 1
ATOM 578 C C . GLY A 1 72 ? 0.432 -11.654 -1.349 1.00 79.62 72 GLY A C 1
ATOM 579 O O . GLY A 1 72 ? 1.030 -11.505 -0.289 1.00 79.62 72 GLY A O 1
ATOM 580 N N . LEU A 1 73 ? 1.036 -11.464 -2.528 1.00 80.31 73 LEU A N 1
ATOM 581 C CA . LEU A 1 73 ? 2.468 -11.150 -2.657 1.00 80.31 73 LEU A CA 1
ATOM 582 C C . LEU A 1 73 ? 2.784 -9.690 -2.327 1.00 80.31 73 LEU A C 1
ATOM 584 O O . LEU A 1 73 ? 3.822 -9.384 -1.747 1.00 80.31 73 LEU A O 1
ATOM 588 N N . PHE A 1 74 ? 1.889 -8.783 -2.707 1.00 82.50 74 PHE A N 1
ATOM 589 C CA . PHE A 1 74 ? 2.021 -7.363 -2.419 1.00 82.50 74 PHE A CA 1
ATOM 590 C C . PHE A 1 74 ? 0.654 -6.713 -2.249 1.00 82.50 74 PHE A C 1
ATOM 592 O O . PHE A 1 74 ? -0.334 -7.110 -2.873 1.00 82.50 74 PHE A O 1
ATOM 599 N N . GLN A 1 75 ? 0.617 -5.704 -1.383 1.00 84.81 75 GLN A N 1
ATOM 600 C CA . GLN A 1 75 ? -0.535 -4.835 -1.180 1.00 84.81 75 GLN A CA 1
ATOM 601 C C . GLN A 1 75 ? -0.472 -3.682 -2.177 1.00 84.81 75 GLN A C 1
ATOM 603 O O . GLN A 1 75 ? 0.588 -3.078 -2.373 1.00 84.81 75 GLN A O 1
ATOM 608 N N . PHE A 1 76 ? -1.608 -3.349 -2.781 1.00 85.19 76 PHE A N 1
ATOM 609 C CA . PHE A 1 76 ? -1.714 -2.154 -3.606 1.00 85.19 76 PHE A CA 1
ATOM 610 C C . PHE A 1 76 ? -1.713 -0.927 -2.693 1.00 85.19 76 PHE A C 1
ATOM 612 O O . PHE A 1 76 ? -2.724 -0.567 -2.109 1.00 85.19 76 PHE A O 1
ATOM 619 N N . LYS A 1 77 ? -0.540 -0.317 -2.530 1.00 87.19 77 LYS A N 1
ATOM 620 C CA . LYS A 1 77 ? -0.323 0.932 -1.787 1.00 87.19 77 LYS A CA 1
ATOM 621 C C . LYS A 1 77 ? 0.201 1.997 -2.741 1.00 87.19 77 LYS A C 1
ATOM 623 O O . LYS A 1 77 ? 0.837 1.654 -3.737 1.00 87.19 77 LYS A O 1
ATOM 628 N N . LYS A 1 78 ? 0.034 3.286 -2.418 1.00 85.50 78 LYS A N 1
ATOM 629 C CA . LYS A 1 78 ? 0.596 4.392 -3.225 1.00 85.50 78 LYS A CA 1
ATOM 630 C C . LYS A 1 78 ? 2.101 4.225 -3.472 1.00 85.50 78 LYS A C 1
ATOM 632 O O . LYS A 1 78 ? 2.579 4.481 -4.573 1.00 85.50 78 LYS A O 1
ATOM 637 N N . ASN A 1 79 ? 2.832 3.685 -2.498 1.00 87.94 79 ASN A N 1
ATOM 638 C CA . ASN A 1 79 ? 4.265 3.409 -2.629 1.00 87.94 79 ASN A CA 1
ATOM 639 C C . ASN A 1 79 ? 4.576 2.424 -3.770 1.00 87.94 79 ASN A C 1
ATOM 641 O O . ASN A 1 79 ? 5.614 2.553 -4.407 1.00 87.94 79 ASN A O 1
ATOM 645 N N . LEU A 1 80 ? 3.669 1.489 -4.083 1.00 87.44 80 LEU A N 1
ATOM 646 C CA . LEU A 1 80 ? 3.838 0.545 -5.189 1.00 87.44 80 LEU A CA 1
ATOM 647 C C . LEU A 1 80 ? 3.805 1.245 -6.554 1.00 87.44 80 LEU A C 1
ATOM 649 O O . LEU A 1 80 ? 4.534 0.831 -7.454 1.00 87.44 80 LEU A O 1
ATOM 653 N N . LEU A 1 81 ? 3.017 2.317 -6.713 1.00 88.00 81 LEU A N 1
ATOM 654 C CA . LEU A 1 81 ? 3.034 3.143 -7.930 1.00 88.00 81 LEU A CA 1
ATOM 655 C C . LEU A 1 81 ? 4.410 3.775 -8.128 1.00 88.00 81 LEU A C 1
ATOM 657 O O . LEU A 1 81 ? 4.977 3.688 -9.215 1.00 88.00 81 LEU A O 1
ATOM 661 N N . LEU A 1 82 ? 4.951 4.366 -7.058 1.00 89.25 82 LEU A N 1
ATOM 662 C CA . LEU A 1 82 ? 6.261 5.014 -7.073 1.00 89.25 82 LEU A CA 1
ATOM 663 C C . LEU A 1 82 ? 7.374 4.002 -7.355 1.00 89.25 82 LEU A C 1
ATOM 665 O O . LEU A 1 82 ? 8.209 4.244 -8.223 1.00 89.25 82 LEU A O 1
ATOM 669 N N . SER A 1 83 ? 7.353 2.841 -6.693 1.00 91.31 83 SER A N 1
ATOM 670 C CA . SER A 1 83 ? 8.305 1.759 -6.959 1.00 91.31 83 SER A CA 1
ATOM 671 C C . SER A 1 83 ? 8.204 1.254 -8.398 1.00 91.31 83 SER A C 1
ATOM 673 O O . SER A 1 83 ? 9.229 1.073 -9.047 1.00 91.31 83 SER A O 1
ATOM 675 N N . SER A 1 84 ? 6.990 1.078 -8.928 1.00 88.44 84 SER A N 1
ATOM 676 C CA . SER A 1 84 ? 6.781 0.608 -10.305 1.00 88.44 84 SER A CA 1
ATOM 677 C C . SER A 1 84 ? 7.293 1.615 -11.337 1.00 88.44 84 SER A C 1
ATOM 679 O O . SER A 1 84 ? 7.987 1.234 -12.278 1.00 88.44 84 SER A O 1
ATOM 681 N N . ALA A 1 85 ? 7.009 2.906 -11.147 1.00 89.94 85 ALA A N 1
AT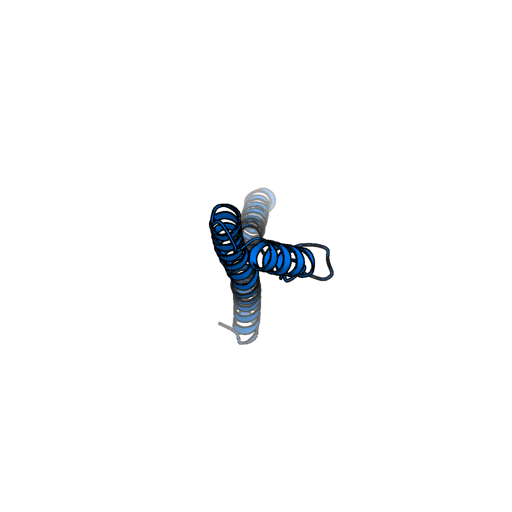OM 682 C CA . ALA A 1 85 ? 7.541 3.970 -11.996 1.00 89.94 85 ALA A CA 1
ATOM 683 C C . ALA A 1 85 ? 9.075 4.041 -11.917 1.00 89.94 85 ALA A C 1
ATOM 685 O O . ALA A 1 85 ? 9.740 4.135 -12.948 1.00 89.94 85 ALA A O 1
ATOM 686 N N . GLY A 1 86 ? 9.635 3.924 -10.708 1.00 93.50 86 GLY A N 1
ATOM 687 C CA . GLY A 1 86 ? 11.077 3.880 -10.481 1.00 93.50 86 GLY A CA 1
ATOM 688 C C . GLY A 1 86 ? 11.745 2.733 -11.236 1.00 93.50 86 GLY A C 1
ATOM 689 O O . GLY A 1 86 ? 12.691 2.972 -11.975 1.00 93.50 86 GLY A O 1
ATOM 690 N N . ILE A 1 87 ? 11.199 1.516 -11.139 1.00 93.19 87 ILE A N 1
ATOM 691 C CA . ILE A 1 87 ? 11.682 0.340 -11.879 1.00 93.19 87 ILE A CA 1
ATOM 692 C C . ILE A 1 87 ? 11.706 0.623 -13.386 1.00 93.19 87 ILE A C 1
ATOM 694 O O . ILE A 1 87 ? 12.735 0.411 -14.024 1.00 93.19 87 ILE A O 1
ATOM 698 N N . LEU A 1 88 ? 10.612 1.140 -13.957 1.00 90.81 88 LEU A N 1
ATOM 699 C CA . LEU A 1 88 ? 10.560 1.449 -15.390 1.00 90.81 88 LEU A CA 1
ATOM 700 C C . LEU A 1 88 ? 11.630 2.463 -15.799 1.00 90.81 88 LEU A C 1
ATOM 702 O O . LEU A 1 88 ? 12.304 2.265 -16.807 1.00 90.81 88 LEU A O 1
ATOM 706 N N . ILE A 1 89 ? 11.804 3.536 -15.029 1.00 93.00 89 ILE A N 1
ATOM 707 C CA . ILE A 1 89 ? 12.820 4.554 -15.315 1.00 93.00 89 ILE A CA 1
ATOM 708 C C . ILE A 1 89 ? 14.219 3.940 -15.220 1.00 93.00 89 ILE A C 1
ATOM 710 O O . ILE A 1 89 ? 15.010 4.088 -16.147 1.00 93.00 89 ILE A O 1
ATOM 714 N N . THR A 1 90 ? 14.517 3.209 -14.143 1.00 95.62 90 THR A N 1
ATOM 715 C CA . THR A 1 90 ? 15.831 2.596 -13.919 1.00 95.62 90 THR A CA 1
ATOM 716 C C . THR A 1 90 ? 16.202 1.619 -15.029 1.00 95.62 90 THR A C 1
ATOM 718 O O . THR A 1 90 ? 17.312 1.699 -15.546 1.00 95.62 90 THR A O 1
ATOM 721 N N . TYR A 1 91 ? 15.289 0.735 -15.442 1.00 93.19 91 TYR A N 1
ATOM 722 C CA . TYR A 1 91 ? 15.569 -0.205 -16.529 1.00 93.19 91 TYR A CA 1
ATOM 723 C C . TYR A 1 91 ? 15.747 0.499 -17.874 1.00 93.19 91 TYR A C 1
ATOM 725 O O . TYR A 1 91 ? 16.667 0.153 -18.611 1.00 93.19 91 TYR A O 1
ATOM 733 N N . ASN A 1 92 ? 14.924 1.505 -18.187 1.00 92.12 92 ASN A N 1
ATOM 734 C CA . ASN A 1 92 ? 15.090 2.270 -19.424 1.00 92.12 92 ASN A CA 1
ATOM 735 C C . ASN A 1 92 ? 16.436 3.005 -19.458 1.00 92.12 92 ASN A C 1
ATOM 737 O O . ASN A 1 92 ? 17.132 2.955 -20.468 1.00 92.12 92 ASN A O 1
ATOM 741 N N . LEU A 1 93 ? 16.839 3.637 -18.352 1.00 94.44 93 LEU A N 1
ATOM 742 C CA . LEU A 1 93 ? 18.142 4.296 -18.252 1.00 94.44 93 LEU A CA 1
ATOM 743 C C . LEU A 1 93 ? 19.299 3.301 -18.364 1.00 94.44 93 LEU A C 1
ATOM 745 O O . LEU A 1 93 ? 20.274 3.590 -19.051 1.00 94.44 93 LEU A O 1
ATOM 749 N N . LEU A 1 94 ? 19.184 2.129 -17.736 1.00 95.31 94 LEU A N 1
ATOM 750 C CA . LEU A 1 94 ? 20.196 1.079 -17.827 1.00 95.31 94 LEU A CA 1
ATOM 751 C C . LEU A 1 94 ? 20.354 0.576 -19.267 1.00 95.31 94 LEU A C 1
ATOM 753 O O . LEU A 1 94 ? 21.475 0.440 -19.746 1.00 95.31 94 LEU A O 1
ATOM 757 N N . ILE A 1 95 ? 19.244 0.332 -19.968 1.00 93.56 95 ILE A N 1
ATOM 758 C CA . ILE A 1 95 ? 19.261 -0.091 -21.373 1.00 93.56 95 ILE A CA 1
ATOM 759 C C . ILE A 1 95 ? 19.905 0.985 -22.247 1.00 93.56 95 ILE A C 1
ATOM 761 O O . ILE A 1 95 ? 20.779 0.662 -23.042 1.00 93.56 95 ILE A O 1
ATOM 765 N N . LEU A 1 96 ? 19.534 2.256 -22.066 1.00 92.06 96 LEU A N 1
ATOM 766 C CA . LEU A 1 96 ? 20.134 3.369 -22.806 1.00 92.06 96 LEU A CA 1
ATOM 767 C C . LEU A 1 96 ? 21.639 3.488 -22.544 1.00 92.06 96 LEU A C 1
ATOM 769 O O . LEU A 1 96 ? 22.407 3.704 -23.475 1.00 92.06 96 LEU A O 1
ATOM 773 N N . GLN A 1 97 ? 22.076 3.323 -21.294 1.00 92.75 97 GLN A N 1
ATOM 774 C CA . GLN A 1 97 ? 23.501 3.317 -20.961 1.00 92.75 97 GLN A CA 1
ATOM 775 C C . GLN A 1 97 ? 24.237 2.165 -21.641 1.00 92.75 97 GLN A C 1
ATOM 777 O O . GLN A 1 97 ? 25.318 2.375 -22.178 1.00 92.75 97 GLN A O 1
ATOM 782 N N . LEU A 1 98 ? 23.663 0.962 -21.639 1.00 92.62 98 LEU A N 1
ATOM 783 C CA . LEU A 1 98 ? 24.256 -0.188 -22.318 1.00 92.62 98 LEU A CA 1
ATOM 784 C C . LEU A 1 98 ? 24.328 0.033 -23.833 1.00 92.62 98 LEU A C 1
ATOM 786 O O . LEU A 1 98 ? 25.359 -0.253 -24.427 1.00 92.62 98 LEU A O 1
ATOM 790 N N . ASP A 1 99 ? 23.285 0.585 -24.447 1.00 88.69 99 ASP A N 1
ATOM 791 C CA . ASP A 1 99 ? 23.270 0.872 -25.884 1.00 88.69 99 ASP A CA 1
ATOM 792 C C . ASP A 1 99 ? 24.378 1.867 -26.267 1.00 88.69 99 ASP A C 1
ATOM 794 O O . ASP A 1 99 ? 25.174 1.610 -27.166 1.00 88.69 99 ASP A O 1
ATOM 798 N N . ILE A 1 100 ? 24.528 2.942 -25.484 1.00 85.44 100 ILE A N 1
ATOM 799 C CA . ILE A 1 100 ? 25.604 3.928 -25.657 1.00 85.44 100 ILE A CA 1
ATOM 800 C C . ILE A 1 100 ? 26.993 3.300 -25.463 1.00 85.44 100 ILE A C 1
ATOM 802 O O . ILE A 1 100 ? 27.934 3.694 -26.138 1.00 85.44 100 ILE A O 1
ATOM 806 N N . ILE A 1 101 ? 27.154 2.355 -24.535 1.00 80.31 101 ILE A N 1
ATOM 807 C CA . ILE A 1 101 ? 28.464 1.763 -24.215 1.00 80.31 101 ILE A CA 1
ATOM 808 C C . ILE A 1 101 ? 28.877 0.680 -25.222 1.00 80.31 101 ILE A C 1
ATOM 810 O O . ILE A 1 101 ? 30.068 0.521 -25.474 1.00 80.31 101 ILE A O 1
ATOM 814 N N . TYR A 1 102 ? 27.927 -0.088 -25.762 1.00 69.69 102 TYR A N 1
ATOM 815 C CA . TYR A 1 102 ? 28.215 -1.248 -26.617 1.00 69.69 102 TYR A CA 1
ATOM 816 C C . TYR A 1 102 ? 28.057 -0.981 -28.122 1.00 69.69 102 TYR A C 1
ATOM 818 O O . TYR A 1 102 ? 28.600 -1.755 -28.912 1.00 69.69 102 TYR A O 1
ATOM 826 N N . PHE A 1 103 ? 27.339 0.072 -28.529 1.00 59.72 103 PHE A N 1
ATOM 827 C CA . PHE A 1 103 ? 27.097 0.408 -29.941 1.00 59.72 103 PHE A CA 1
ATOM 828 C C . PHE A 1 103 ? 27.635 1.787 -30.377 1.00 59.72 103 PHE A C 1
ATOM 830 O O . PHE A 1 103 ? 27.386 2.188 -31.517 1.00 59.72 103 PHE A O 1
ATOM 837 N N . ALA A 1 104 ? 28.387 2.489 -29.520 1.00 52.47 104 ALA A N 1
ATOM 838 C CA . ALA A 1 104 ? 29.206 3.653 -29.895 1.00 52.47 104 ALA A CA 1
ATOM 839 C C . ALA A 1 104 ? 30.663 3.248 -30.163 1.00 52.47 104 ALA A C 1
ATOM 841 O O . ALA A 1 104 ? 31.276 3.866 -31.064 1.00 52.47 104 ALA A O 1
#

Organism: Araneus ventricosus (NCBI:txid182803)

pLDDT: mean 84.91, std 6.8, range [52.47, 95.62]

InterPro domains:
  IPR013604 7TM chemosensory receptor [PF08395] (11-100)

Sequence (104 aa):
MNAEELKKALQGVSFFVVIFFAAQVHEEDEELRHEVKDIAFQLKNLKGTEESYEALFLFLESKRPLALTASGLFQFKKNLLLSSAGILITYNLLILQLDIIYFA

Radius of gyration: 22.74 Å; chains: 1; bounding box: 52×22×67 Å

Foldseek 3Di:
DDPVVVVVVVVVVVVLVVLVVLQVLQVVLVVVLVVLVVVLVVLVPDPPSPVVSVVSVVVSVPDDRSFDDDVPPDTSHPVVSVVVVVVVVVVVVVVVVCCVVPVD

Secondary structure (DSSP, 8-state):
--HHHHHHHHHHHHHHHHHHHHHHHHHHHHHHHHHHHHHHHHHHHSTT-HHHHHHHHHHHHHSPP---EETTTEE--HHHHHHHHHHHHHHHHHHHHHHHHHH-